Protein AF-A0A1D6G118-F1 (afdb_monomer)

Secondary structure (DSSP, 8-state):
-EEE--TT-GGG--S-HHHHHHHHHHTT--EEE--TTT-TTHHHHHHHHHHHHHHHHHHHHHHHHHHHHHHTS--

Nearest PDB structures (foldseek):
  4lwz-assembly2_C  TM=9.803E-01  e=3.523E-04  Homo sapiens
  6stf-assembly2_B  TM=9.603E-01  e=1.802E-03  Homo sapiens
  6stf-assembly4_D  TM=9.723E-01  e=3.324E-03  Homo sapiens
  6whe-assembly1_A  TM=9.816E-01  e=6.130E-03  Homo sapiens
  6stf-assembly3_C  TM=9.690E-01  e=9.218E-03  Homo sapiens

Solvent-accessible surface area (backbone atoms only — not comparable to full-atom values): 4395 Å² total; per-residue (Å²): 115,44,75,44,71,55,59,80,49,62,93,73,61,88,70,55,72,66,58,47,36,53,52,20,49,77,71,78,35,48,54,47,67,21,14,83,87,81,55,40,49,47,67,58,52,54,52,50,53,52,51,51,52,52,52,56,51,54,53,52,53,52,53,52,54,53,52,57,58,62,60,63,76,79,110

Foldseek 3Di:
DAEAEPVVVVVPDPDDLVRQQVVQVVVVHGYDYAYPVVGRCVVVVVVVVVVVVVVVVVVVVVVVVVVVVVVVVVD

pLDDT: mean 86.82, std 15.96, range [45.25, 97.94]

Structure (mmCIF, N/CA/C/O backbone):
data_AF-A0A1D6G118-F1
#
_entry.id   AF-A0A1D6G118-F1
#
loop_
_atom_site.group_PDB
_atom_site.id
_atom_site.type_symbol
_atom_site.label_atom_id
_atom_site.label_alt_id
_atom_site.label_comp_id
_atom_site.label_asym_id
_atom_site.label_entity_id
_atom_site.label_seq_id
_atom_site.pdbx_PDB_ins_code
_atom_site.Cartn_x
_atom_site.Cartn_y
_atom_site.Cartn_z
_atom_site.occupancy
_atom_site.B_iso_or_equiv
_atom_site.auth_seq_id
_atom_site.auth_comp_id
_atom_site.auth_asym_id
_atom_site.auth_atom_id
_atom_site.pdbx_PDB_model_num
ATOM 1 N N . MET A 1 1 ? -4.272 -4.680 4.725 1.00 92.50 1 MET A N 1
ATOM 2 C CA . MET A 1 1 ? -3.602 -3.943 3.639 1.00 92.50 1 MET A CA 1
ATOM 3 C C . MET A 1 1 ? -2.654 -4.899 2.934 1.00 92.50 1 MET A C 1
ATOM 5 O O . MET A 1 1 ? -1.880 -5.548 3.629 1.00 92.50 1 MET A O 1
ATOM 9 N N . LEU A 1 2 ? -2.727 -5.019 1.605 1.00 96.81 2 LEU A N 1
ATOM 10 C CA . LEU A 1 2 ? -1.768 -5.773 0.785 1.00 96.81 2 LEU A CA 1
ATOM 11 C C . LEU A 1 2 ? -0.672 -4.824 0.283 1.00 96.81 2 LEU A C 1
ATOM 13 O O . LEU A 1 2 ? -0.993 -3.754 -0.230 1.00 96.81 2 LEU A O 1
ATOM 17 N N . VAL A 1 3 ? 0.600 -5.212 0.402 1.00 97.31 3 VAL A N 1
ATOM 18 C CA . VAL A 1 3 ? 1.737 -4.377 -0.018 1.00 97.31 3 VAL A CA 1
ATOM 19 C C . VAL A 1 3 ? 2.522 -5.051 -1.134 1.00 97.31 3 VAL A C 1
ATOM 21 O O . VAL A 1 3 ? 3.098 -6.118 -0.932 1.00 97.31 3 VAL A O 1
ATOM 24 N N . GLY A 1 4 ? 2.560 -4.411 -2.302 1.00 96.88 4 GLY A N 1
ATOM 25 C CA . GLY A 1 4 ? 3.419 -4.801 -3.418 1.00 96.88 4 GLY A CA 1
ATOM 26 C C . GLY A 1 4 ? 4.751 -4.065 -3.335 1.00 96.88 4 GLY A C 1
ATOM 27 O O . GLY A 1 4 ? 4.821 -2.901 -3.714 1.00 96.88 4 GLY A O 1
ATOM 28 N N . ASN A 1 5 ? 5.791 -4.721 -2.822 1.00 97.25 5 ASN A N 1
ATOM 29 C CA . ASN A 1 5 ? 7.136 -4.141 -2.759 1.00 97.25 5 ASN A CA 1
ATOM 30 C C . ASN A 1 5 ? 7.856 -4.246 -4.119 1.00 97.25 5 ASN A C 1
ATOM 32 O O . ASN A 1 5 ? 7.515 -5.096 -4.941 1.00 97.25 5 ASN A O 1
ATOM 36 N N . LYS A 1 6 ? 8.923 -3.459 -4.292 1.00 96.19 6 LYS A N 1
ATOM 37 C CA . LYS A 1 6 ? 9.754 -3.359 -5.505 1.00 96.19 6 LYS A CA 1
ATOM 38 C C . LYS A 1 6 ? 9.053 -2.678 -6.686 1.00 96.19 6 LYS A C 1
ATOM 40 O O . LYS A 1 6 ? 9.229 -3.070 -7.840 1.00 96.19 6 LYS A O 1
ATOM 45 N N . ALA A 1 7 ? 8.235 -1.663 -6.403 1.00 95.31 7 ALA A N 1
ATOM 46 C CA . ALA A 1 7 ? 7.524 -0.893 -7.427 1.00 95.31 7 ALA A CA 1
ATOM 47 C C . ALA A 1 7 ? 8.455 -0.150 -8.415 1.00 95.31 7 ALA A C 1
ATOM 49 O O . ALA A 1 7 ? 8.016 0.246 -9.498 1.00 95.31 7 ALA A O 1
ATOM 50 N N . ASP A 1 8 ? 9.732 0.013 -8.061 1.00 96.44 8 ASP A N 1
ATOM 51 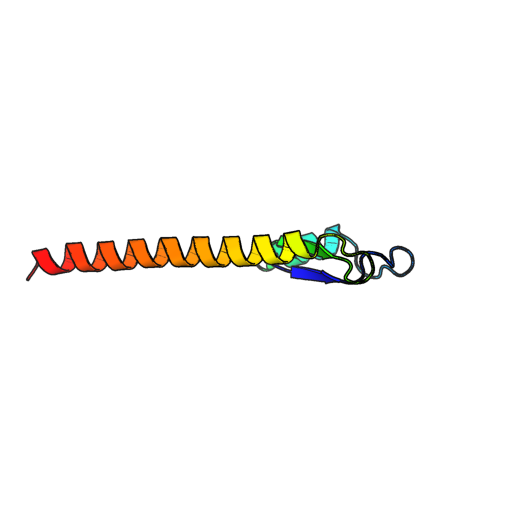C CA . ASP A 1 8 ? 10.806 0.546 -8.901 1.00 96.44 8 ASP A CA 1
ATOM 52 C C . ASP A 1 8 ? 11.105 -0.350 -10.121 1.00 96.44 8 ASP A C 1
ATOM 54 O O . ASP A 1 8 ? 11.397 0.154 -11.208 1.00 96.44 8 ASP A O 1
ATOM 58 N N . LEU A 1 9 ? 10.924 -1.672 -10.006 1.00 95.44 9 LEU A N 1
ATOM 59 C CA . LEU A 1 9 ? 11.195 -2.645 -11.072 1.00 95.44 9 LEU A CA 1
ATOM 60 C C . LEU A 1 9 ? 10.045 -2.762 -12.087 1.00 95.44 9 LEU A C 1
ATOM 62 O O . LEU A 1 9 ? 9.581 -3.857 -12.409 1.00 95.44 9 LEU A O 1
ATOM 66 N N . ARG A 1 10 ? 9.587 -1.634 -12.644 1.00 91.69 10 ARG A N 1
ATOM 67 C CA . ARG A 1 10 ? 8.437 -1.591 -13.571 1.00 91.69 10 ARG A CA 1
ATOM 68 C C . ARG A 1 10 ? 8.600 -2.494 -14.795 1.00 91.69 10 ARG A C 1
ATOM 70 O O . ARG A 1 10 ? 7.626 -3.088 -15.244 1.00 91.69 10 ARG A O 1
ATOM 77 N N . HIS A 1 11 ? 9.820 -2.618 -15.312 1.00 93.00 11 HIS A N 1
ATOM 78 C CA . HIS A 1 11 ? 10.124 -3.441 -16.487 1.00 93.00 11 HIS A CA 1
ATOM 79 C C . HIS A 1 11 ? 10.100 -4.952 -16.213 1.00 93.00 11 HIS A C 1
ATOM 81 O O . HIS A 1 11 ? 10.017 -5.734 -17.152 1.00 93.00 11 HIS A O 1
ATOM 87 N N . LEU A 1 12 ? 10.157 -5.364 -14.943 1.00 95.38 12 LEU A N 1
ATOM 88 C CA . LEU A 1 12 ? 10.096 -6.766 -14.511 1.00 95.38 12 LEU A CA 1
ATOM 89 C C . LEU A 1 12 ? 8.774 -7.077 -13.795 1.00 95.38 12 LEU A C 1
ATOM 91 O O . LEU A 1 12 ? 8.680 -8.021 -13.008 1.00 95.38 12 LEU A O 1
ATOM 95 N N . ARG A 1 13 ? 7.748 -6.254 -14.033 1.00 95.88 13 ARG A N 1
ATOM 96 C CA . ARG A 1 13 ? 6.448 -6.380 -13.385 1.00 95.88 13 ARG A CA 1
ATOM 97 C C . ARG A 1 13 ? 5.746 -7.657 -13.843 1.00 95.88 13 ARG A C 1
ATOM 99 O O . ARG A 1 13 ? 5.386 -7.791 -15.006 1.00 95.88 13 ARG A O 1
ATOM 106 N N . ALA A 1 14 ? 5.499 -8.552 -12.890 1.00 96.56 14 ALA A N 1
ATOM 107 C CA . ALA A 1 14 ? 4.731 -9.779 -13.109 1.00 96.56 14 ALA A CA 1
ATOM 108 C C . ALA A 1 14 ? 3.243 -9.645 -12.740 1.00 96.56 14 ALA A C 1
ATOM 110 O O . ALA A 1 14 ? 2.434 -10.455 -13.175 1.00 96.56 14 ALA A O 1
ATOM 111 N N . VAL A 1 15 ? 2.884 -8.646 -11.925 1.00 96.69 15 VAL A N 1
ATOM 112 C CA . VAL A 1 15 ? 1.518 -8.438 -11.420 1.00 96.69 15 VAL A CA 1
ATOM 113 C C . VAL A 1 15 ? 1.072 -7.018 -11.748 1.00 96.69 15 VAL A C 1
ATOM 115 O O . VAL A 1 15 ? 1.776 -6.048 -11.434 1.00 96.69 15 VAL A O 1
ATOM 118 N N . SER A 1 16 ? -0.084 -6.887 -12.396 1.00 96.44 16 SER A N 1
ATOM 119 C CA . SER A 1 16 ? -0.644 -5.579 -12.720 1.00 96.44 16 SER A CA 1
ATOM 120 C C . SER A 1 16 ? -1.265 -4.920 -11.474 1.00 96.44 16 SER A C 1
ATOM 122 O O . SER A 1 16 ? -1.685 -5.619 -10.543 1.00 96.44 16 SER A O 1
ATOM 124 N N . PRO A 1 17 ? -1.331 -3.577 -11.411 1.00 94.69 17 PRO A N 1
ATOM 125 C CA . PRO A 1 17 ? -2.023 -2.883 -10.325 1.00 94.69 17 PRO A CA 1
ATOM 126 C C . PRO A 1 17 ? -3.495 -3.300 -10.192 1.00 94.69 17 PRO A C 1
ATOM 128 O O . PRO A 1 17 ? -4.011 -3.393 -9.079 1.00 94.69 17 PRO A O 1
ATOM 131 N N . GLU A 1 18 ? -4.159 -3.586 -11.313 1.00 96.88 18 GLU A N 1
ATOM 132 C CA . GLU A 1 18 ? -5.558 -4.015 -11.367 1.00 96.88 18 GLU A CA 1
ATOM 133 C C . GLU A 1 18 ? -5.743 -5.397 -10.730 1.00 96.88 18 GLU A C 1
ATOM 135 O O . GLU A 1 18 ? -6.650 -5.577 -9.916 1.00 96.88 18 GLU A O 1
ATOM 140 N N . ASP A 1 19 ? -4.851 -6.348 -11.020 1.00 97.44 19 ASP A N 1
ATOM 141 C CA . ASP A 1 19 ? -4.881 -7.687 -10.422 1.00 97.44 19 ASP A CA 1
ATOM 142 C C . ASP A 1 19 ? -4.646 -7.636 -8.910 1.00 97.44 19 ASP A C 1
ATOM 144 O O . ASP A 1 19 ? -5.351 -8.294 -8.135 1.00 97.44 19 ASP A O 1
ATOM 148 N N . ALA A 1 20 ? -3.681 -6.820 -8.473 1.00 97.19 20 ALA A N 1
ATOM 149 C CA . ALA A 1 20 ? -3.395 -6.612 -7.058 1.00 97.19 20 ALA A CA 1
ATOM 150 C C . ALA A 1 20 ? -4.590 -5.975 -6.327 1.00 97.19 20 ALA A C 1
ATOM 152 O O . ALA A 1 20 ? -4.942 -6.407 -5.224 1.00 97.19 20 ALA A O 1
ATOM 153 N N . ALA A 1 21 ? -5.246 -4.993 -6.954 1.00 96.50 21 ALA A N 1
ATOM 154 C CA . ALA A 1 21 ? -6.438 -4.347 -6.419 1.00 96.50 21 ALA A CA 1
ATOM 155 C C . ALA A 1 21 ? -7.624 -5.318 -6.340 1.00 96.50 21 ALA A C 1
ATOM 157 O O . ALA A 1 21 ? -8.271 -5.412 -5.295 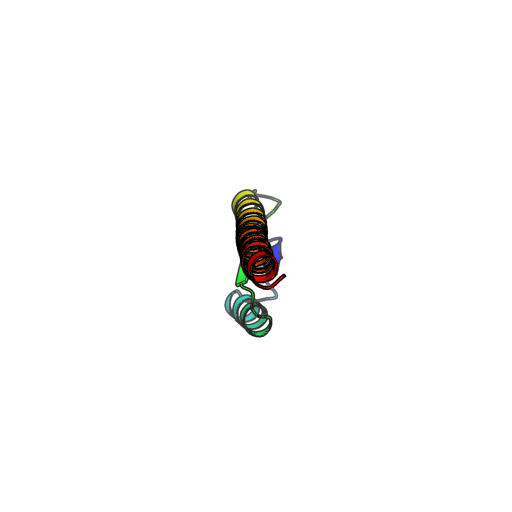1.00 96.50 21 ALA A O 1
ATOM 158 N N . ALA A 1 22 ? -7.872 -6.093 -7.399 1.00 97.62 22 ALA A N 1
ATOM 159 C CA . ALA A 1 22 ? -8.931 -7.095 -7.428 1.00 97.62 22 ALA A CA 1
ATOM 160 C C . ALA A 1 22 ? -8.704 -8.180 -6.365 1.00 97.62 22 ALA A C 1
ATOM 162 O O . ALA A 1 22 ? -9.643 -8.585 -5.678 1.00 97.62 22 ALA A O 1
ATOM 163 N N . PHE A 1 23 ? -7.460 -8.636 -6.187 1.00 97.75 23 PHE A N 1
ATOM 164 C CA . PHE A 1 23 ? -7.109 -9.567 -5.119 1.00 97.75 23 PHE A CA 1
ATOM 165 C C . PHE A 1 23 ? -7.380 -8.960 -3.742 1.00 97.75 23 PHE A C 1
ATOM 167 O O . PHE A 1 23 ? -8.075 -9.570 -2.931 1.00 97.75 23 PHE A O 1
ATOM 174 N N . ALA A 1 24 ? -6.895 -7.746 -3.481 1.00 97.12 24 ALA A N 1
ATOM 175 C CA . ALA A 1 24 ? -7.106 -7.085 -2.201 1.00 97.12 24 ALA A CA 1
ATOM 176 C C . ALA A 1 24 ? -8.604 -6.910 -1.888 1.00 97.12 24 ALA A C 1
ATOM 178 O O . ALA A 1 24 ? -9.040 -7.255 -0.787 1.00 97.12 24 ALA A O 1
ATOM 179 N N . GLN A 1 25 ? -9.398 -6.476 -2.872 1.00 96.12 25 GLN A N 1
ATOM 180 C CA . GLN A 1 25 ? -10.838 -6.277 -2.724 1.00 96.12 25 GLN A CA 1
ATOM 181 C C . GLN A 1 25 ? -11.566 -7.578 -2.366 1.00 96.12 25 GLN A C 1
ATOM 183 O O . GLN A 1 25 ? -12.394 -7.576 -1.455 1.00 96.12 25 GLN A O 1
ATOM 188 N N . ARG A 1 26 ? -11.222 -8.703 -3.013 1.00 97.25 26 ARG A N 1
ATOM 189 C CA . ARG A 1 26 ? -11.787 -10.025 -2.677 1.00 97.25 26 ARG A CA 1
ATOM 190 C C . ARG A 1 26 ? -11.522 -10.436 -1.229 1.00 97.25 26 ARG A C 1
ATOM 192 O O . ARG A 1 26 ? -12.332 -11.144 -0.642 1.00 97.25 26 ARG A O 1
ATOM 199 N N . HIS A 1 27 ? -10.416 -9.979 -0.649 1.00 95.81 27 HIS A N 1
ATOM 200 C CA . HIS A 1 27 ? -10.047 -10.242 0.742 1.00 95.81 27 HIS A CA 1
ATOM 201 C C . HIS A 1 27 ? -10.472 -9.123 1.711 1.00 95.81 27 HIS A C 1
ATOM 203 O O . HIS A 1 27 ? -10.026 -9.104 2.858 1.00 95.81 27 HIS A O 1
ATOM 209 N N . GLY A 1 28 ? -11.323 -8.186 1.275 1.00 94.31 28 GLY A N 1
ATOM 210 C CA . GLY A 1 28 ? -11.821 -7.100 2.124 1.00 94.31 28 GLY A CA 1
ATOM 211 C C . GLY A 1 28 ? -10.736 -6.104 2.536 1.00 94.31 28 GLY A C 1
ATOM 212 O O . GLY A 1 28 ? -10.807 -5.501 3.605 1.00 94.31 28 GLY A O 1
ATOM 213 N N . THR A 1 29 ? -9.696 -5.944 1.718 1.00 94.81 29 THR A N 1
ATOM 214 C CA . THR A 1 29 ? -8.613 -4.992 1.961 1.00 94.81 29 THR A CA 1
ATOM 215 C C . THR A 1 29 ? -8.265 -4.208 0.694 1.00 94.81 29 THR A C 1
ATOM 217 O O . THR A 1 29 ? -8.891 -4.370 -0.346 1.00 94.81 29 THR A O 1
ATOM 220 N N . PHE A 1 30 ? -7.287 -3.313 0.777 1.00 93.25 30 PHE A N 1
ATOM 221 C CA . PHE A 1 30 ? -6.795 -2.512 -0.346 1.00 93.25 30 PHE A CA 1
ATOM 222 C C . PHE A 1 30 ? -5.310 -2.803 -0.568 1.00 93.25 30 PHE A C 1
ATOM 224 O O . PHE A 1 30 ? -4.607 -3.254 0.347 1.00 93.25 30 PHE A O 1
ATOM 231 N N . SER A 1 31 ? -4.851 -2.560 -1.790 1.00 96.62 31 SER A N 1
ATOM 232 C CA . SER A 1 31 ? -3.459 -2.707 -2.199 1.00 96.62 31 SER A CA 1
ATOM 233 C C . SER A 1 31 ? -2.728 -1.364 -2.169 1.00 96.62 31 SER A C 1
ATOM 235 O O . SER A 1 31 ? -3.300 -0.330 -2.512 1.00 96.62 31 SER A O 1
ATOM 237 N N . MET A 1 32 ? -1.446 -1.384 -1.815 1.00 97.44 32 MET A N 1
ATOM 238 C CA . MET A 1 32 ? -0.532 -0.252 -1.961 1.00 97.44 32 MET A CA 1
ATOM 239 C C . MET A 1 32 ? 0.801 -0.746 -2.522 1.00 97.44 32 MET A C 1
ATOM 241 O O . MET A 1 32 ? 1.364 -1.722 -2.030 1.00 97.44 32 MET A O 1
ATOM 245 N N . GLU A 1 33 ? 1.310 -0.071 -3.548 1.00 97.50 33 GLU A N 1
ATOM 246 C CA . GLU A 1 33 ? 2.640 -0.352 -4.087 1.00 97.50 33 GLU A CA 1
ATOM 247 C C . GLU A 1 33 ? 3.689 0.494 -3.378 1.00 97.50 33 GLU A C 1
ATOM 249 O O . GLU A 1 33 ? 3.500 1.700 -3.184 1.00 97.50 33 GLU A O 1
ATOM 254 N N . THR A 1 34 ? 4.795 -0.139 -3.005 1.00 97.94 34 THR A N 1
ATOM 255 C CA . THR A 1 34 ? 5.915 0.489 -2.312 1.00 97.94 34 THR A CA 1
ATOM 256 C C . THR A 1 34 ? 7.232 0.117 -2.978 1.00 97.94 34 THR A C 1
ATOM 258 O O . THR A 1 34 ? 7.364 -0.912 -3.646 1.00 97.94 34 THR A O 1
ATOM 261 N N . SER A 1 35 ? 8.238 0.957 -2.784 1.00 97.25 35 SER A N 1
ATOM 262 C CA . SER A 1 35 ? 9.614 0.612 -3.105 1.00 97.25 35 SER A CA 1
ATOM 263 C C . SER A 1 35 ? 10.486 0.963 -1.914 1.00 97.25 35 SER A C 1
ATOM 265 O O . SER A 1 35 ? 10.587 2.113 -1.493 1.00 97.25 35 SER A O 1
ATOM 267 N N . ALA A 1 36 ? 11.096 -0.070 -1.337 1.00 96.50 36 ALA A N 1
ATOM 268 C CA . ALA A 1 36 ? 12.086 0.110 -0.286 1.00 96.50 36 ALA A CA 1
ATOM 269 C C . ALA A 1 36 ? 13.387 0.735 -0.823 1.00 96.50 36 ALA A C 1
ATOM 271 O O . ALA A 1 36 ? 14.135 1.311 -0.041 1.00 96.50 36 ALA A O 1
ATOM 272 N N . LEU A 1 37 ? 13.651 0.622 -2.133 1.00 96.38 37 LEU A N 1
ATOM 273 C CA . LEU A 1 37 ? 14.865 1.136 -2.767 1.00 96.38 37 LEU A CA 1
ATOM 274 C C . LEU A 1 37 ? 14.852 2.665 -2.874 1.00 96.38 37 LEU A C 1
ATOM 276 O O . LEU A 1 37 ? 15.846 3.305 -2.550 1.00 96.38 37 LEU A O 1
ATOM 280 N N . ASP A 1 38 ? 13.734 3.239 -3.321 1.00 96.06 38 ASP A N 1
ATOM 281 C CA . ASP A 1 38 ? 13.579 4.687 -3.543 1.00 96.06 38 ASP A CA 1
ATOM 282 C C . ASP A 1 38 ? 12.658 5.364 -2.507 1.00 96.06 38 ASP A C 1
ATOM 284 O O . ASP A 1 38 ? 12.279 6.523 -2.664 1.00 96.06 38 ASP A O 1
ATOM 288 N N . ALA A 1 39 ? 12.300 4.634 -1.444 1.00 96.19 39 ALA A N 1
ATOM 289 C CA . ALA A 1 39 ? 11.391 5.045 -0.374 1.00 96.19 39 ALA A CA 1
ATOM 290 C C . ALA A 1 39 ? 9.953 5.393 -0.819 1.00 96.19 39 ALA A C 1
ATOM 292 O O . ALA A 1 39 ? 9.176 5.951 -0.034 1.00 96.19 39 ALA A O 1
ATOM 293 N N . THR A 1 40 ? 9.537 5.017 -2.034 1.00 97.69 40 THR A N 1
ATOM 294 C CA . THR A 1 40 ? 8.176 5.275 -2.520 1.00 97.69 40 THR A CA 1
ATOM 295 C C . THR A 1 40 ? 7.132 4.605 -1.630 1.00 97.69 40 THR A C 1
ATOM 297 O O . THR A 1 40 ? 7.127 3.385 -1.449 1.00 97.69 40 THR A O 1
ATOM 300 N N . ASN A 1 41 ? 6.203 5.415 -1.112 1.00 96.81 41 ASN A N 1
ATOM 301 C CA . ASN A 1 41 ? 5.041 5.018 -0.304 1.00 96.81 41 ASN A CA 1
ATOM 302 C C . ASN A 1 41 ? 5.346 4.223 0.979 1.00 96.81 41 ASN A C 1
ATOM 304 O O . ASN A 1 41 ? 4.405 3.763 1.62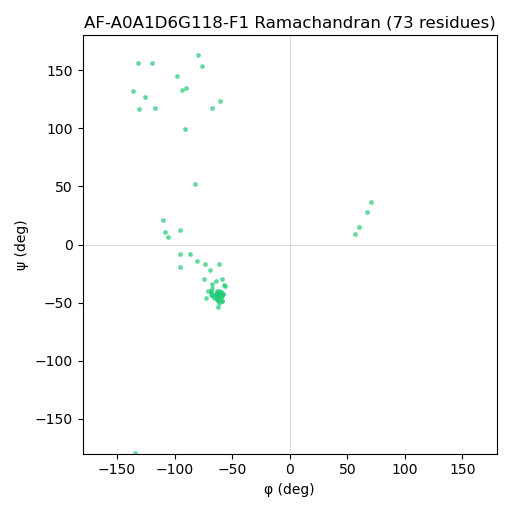3 1.00 96.81 41 ASN A O 1
ATOM 308 N N . VAL A 1 42 ? 6.609 4.085 1.397 1.00 97.25 42 VAL A N 1
ATOM 309 C CA . VAL A 1 42 ? 6.966 3.324 2.606 1.00 97.25 42 VAL A CA 1
ATOM 310 C C . VAL A 1 42 ? 6.330 3.958 3.843 1.00 97.25 42 VAL A C 1
ATOM 312 O O . VAL A 1 42 ? 5.574 3.299 4.552 1.00 97.25 42 VAL A O 1
ATOM 315 N N . GLU A 1 43 ? 6.547 5.256 4.060 1.00 97.69 43 GLU A N 1
ATOM 316 C CA . GLU A 1 43 ? 5.969 5.982 5.200 1.00 97.69 43 GLU A CA 1
ATOM 317 C C . GLU A 1 43 ? 4.435 5.956 5.178 1.00 97.69 43 GLU A C 1
ATOM 319 O O . GLU A 1 43 ? 3.791 5.666 6.187 1.00 97.69 43 GLU A O 1
ATOM 324 N N . ARG A 1 44 ? 3.842 6.169 3.998 1.00 97.38 44 ARG A N 1
ATOM 325 C CA . ARG A 1 44 ? 2.386 6.135 3.807 1.00 97.38 44 ARG A CA 1
ATOM 326 C C . ARG A 1 44 ? 1.795 4.768 4.143 1.00 97.38 44 ARG A C 1
ATOM 328 O O . ARG A 1 44 ? 0.739 4.715 4.767 1.00 97.38 44 ARG A O 1
ATOM 335 N N . ALA A 1 45 ? 2.468 3.682 3.766 1.00 96.81 45 ALA A N 1
ATOM 336 C CA . ALA A 1 45 ? 2.036 2.325 4.081 1.00 96.81 45 ALA A CA 1
ATOM 337 C C . ALA A 1 45 ? 2.003 2.095 5.599 1.00 96.81 45 ALA A C 1
ATOM 339 O O . ALA A 1 45 ? 0.992 1.639 6.135 1.00 96.81 45 ALA A O 1
ATOM 340 N N . PHE A 1 46 ? 3.073 2.461 6.310 1.00 96.50 46 PHE A N 1
ATOM 341 C CA . PHE A 1 46 ? 3.118 2.328 7.769 1.00 96.50 46 PHE A CA 1
ATOM 342 C C . PHE A 1 46 ? 2.064 3.198 8.463 1.00 96.50 46 PHE A C 1
ATOM 344 O O . PHE A 1 46 ? 1.325 2.695 9.312 1.00 96.50 46 PHE A O 1
ATOM 351 N N . ALA A 1 47 ? 1.947 4.470 8.075 1.00 97.19 47 ALA A N 1
ATOM 352 C CA . ALA A 1 47 ? 0.960 5.387 8.638 1.00 97.19 47 ALA A CA 1
ATOM 353 C C . ALA A 1 47 ? -0.474 4.865 8.457 1.00 97.19 47 ALA A C 1
ATOM 355 O O . ALA A 1 47 ? -1.270 4.895 9.395 1.00 97.19 47 ALA A O 1
ATOM 356 N N . GLU A 1 48 ? -0.797 4.330 7.280 1.00 95.69 48 GLU A N 1
ATOM 357 C CA . GLU A 1 48 ? -2.131 3.820 6.975 1.00 95.69 48 GLU A CA 1
ATOM 358 C C . GLU A 1 48 ? -2.477 2.559 7.782 1.00 95.69 48 GLU A C 1
ATOM 360 O O . GLU A 1 48 ? -3.585 2.448 8.311 1.00 95.69 48 GLU A O 1
ATOM 365 N N . VAL A 1 49 ? -1.527 1.635 7.956 1.00 94.69 49 VAL A N 1
ATOM 366 C CA . VAL A 1 49 ? -1.725 0.453 8.816 1.00 94.69 49 VAL A CA 1
ATOM 367 C C . VAL A 1 49 ? -1.978 0.870 10.260 1.00 94.69 49 VAL A C 1
ATOM 369 O O . VAL A 1 49 ? -2.934 0.396 10.877 1.00 94.69 49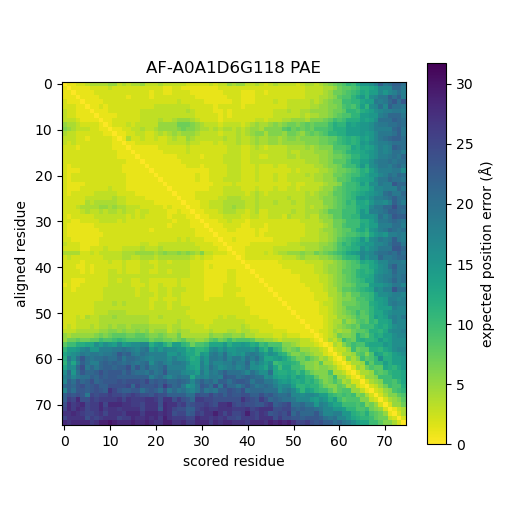 VAL A O 1
ATOM 372 N N . LEU A 1 50 ? -1.164 1.785 10.792 1.00 95.56 50 LEU A N 1
ATOM 373 C CA . LEU A 1 50 ? -1.325 2.285 12.157 1.00 95.56 50 LEU A CA 1
ATOM 374 C C . LEU A 1 50 ? -2.672 2.990 12.340 1.00 95.56 50 LEU A C 1
ATOM 376 O O . LEU A 1 50 ? -3.377 2.725 13.315 1.00 95.56 50 LEU A O 1
ATOM 380 N N . ARG A 1 51 ? -3.074 3.823 11.374 1.00 93.88 51 ARG A N 1
ATOM 381 C CA . ARG A 1 51 ? -4.373 4.503 11.366 1.00 93.88 51 ARG A CA 1
ATOM 382 C C . ARG A 1 51 ? -5.532 3.506 11.423 1.00 93.88 51 ARG A C 1
ATOM 384 O O . ARG A 1 51 ? -6.485 3.717 12.172 1.00 93.88 51 ARG A O 1
ATOM 391 N N . GLN A 1 52 ? -5.456 2.413 10.664 1.00 90.81 52 GLN A N 1
ATOM 392 C CA . GLN A 1 52 ? -6.496 1.380 10.650 1.00 90.81 52 GLN A CA 1
ATOM 393 C C . GLN A 1 52 ? -6.573 0.609 11.964 1.00 90.81 52 GLN A C 1
ATOM 395 O O . GLN A 1 52 ? -7.672 0.405 12.482 1.00 90.81 52 GLN A O 1
ATOM 400 N N . ILE A 1 53 ? -5.424 0.231 12.531 1.00 91.44 53 ILE A N 1
ATOM 401 C CA . ILE A 1 53 ? -5.366 -0.417 13.846 1.00 91.44 53 ILE A CA 1
ATOM 402 C C . ILE A 1 53 ? -5.988 0.501 14.900 1.00 91.44 53 ILE A C 1
ATOM 404 O O . ILE A 1 53 ? -6.869 0.069 15.642 1.00 91.44 53 ILE A O 1
ATOM 408 N N . TYR A 1 54 ? -5.589 1.774 14.929 1.00 92.50 54 TYR A N 1
ATOM 409 C CA . TYR A 1 54 ? -6.115 2.747 15.880 1.00 92.50 54 TYR A CA 1
ATOM 410 C C . TYR A 1 54 ? -7.633 2.919 15.752 1.00 92.50 54 TYR A C 1
ATOM 412 O O . TYR A 1 54 ? -8.343 2.867 16.753 1.00 92.50 54 TYR A O 1
ATOM 420 N N . HIS A 1 55 ? -8.147 3.045 14.525 1.00 89.44 55 HIS A N 1
ATOM 421 C CA . HIS A 1 55 ? -9.582 3.160 14.276 1.00 89.44 55 HIS A CA 1
ATOM 422 C C . HIS A 1 55 ? -10.352 1.943 14.811 1.00 89.44 55 HIS A C 1
ATOM 424 O O . HIS A 1 55 ? -11.322 2.097 15.551 1.00 89.44 55 HIS A O 1
ATOM 430 N N . VAL A 1 56 ? -9.904 0.722 14.501 1.00 87.88 56 VAL A N 1
ATOM 431 C CA . VAL A 1 56 ? -10.561 -0.509 14.977 1.00 87.88 56 VAL A CA 1
ATOM 432 C C . VAL A 1 56 ? -10.513 -0.621 16.503 1.00 87.88 56 VAL A C 1
ATOM 434 O O . VAL A 1 56 ? -11.506 -0.999 17.126 1.00 87.88 56 VAL A O 1
ATOM 437 N N . MET A 1 57 ? -9.379 -0.285 17.117 1.00 85.00 57 MET A N 1
ATOM 438 C CA . MET A 1 57 ? -9.216 -0.337 18.571 1.00 85.00 57 MET A CA 1
ATOM 439 C C . MET A 1 57 ? -10.069 0.717 19.288 1.00 85.00 57 MET A C 1
ATOM 441 O O . MET A 1 57 ? -10.690 0.400 20.302 1.00 85.00 57 MET A O 1
ATOM 445 N N . GLY A 1 58 ? -10.163 1.932 18.741 1.00 77.06 58 GLY A N 1
ATOM 446 C CA . GLY A 1 58 ? -11.009 2.998 19.281 1.00 77.06 58 GLY A CA 1
ATOM 447 C C . GLY A 1 58 ? -12.493 2.622 19.298 1.00 77.06 58 GLY A C 1
ATOM 448 O O . GLY A 1 58 ? -13.160 2.789 20.318 1.00 77.06 58 GLY A O 1
ATOM 449 N N . HIS A 1 59 ? -13.000 2.026 18.212 1.00 68.25 59 HIS A N 1
ATOM 450 C CA . HIS A 1 59 ? -14.386 1.539 18.154 1.00 68.25 59 HIS A CA 1
ATOM 451 C C . HIS A 1 59 ? -14.657 0.417 19.159 1.00 68.25 59 HIS A C 1
ATOM 453 O O . HIS A 1 59 ? -15.651 0.469 19.882 1.00 68.25 59 HIS A O 1
ATOM 459 N N . LYS A 1 60 ? -13.753 -0.567 19.271 1.00 65.38 60 LYS A N 1
ATOM 460 C CA . LYS A 1 60 ? -13.898 -1.660 20.250 1.00 65.38 60 LYS A CA 1
ATOM 461 C C . LYS A 1 60 ? -13.944 -1.146 21.689 1.00 65.38 60 LYS A C 1
ATOM 463 O O . LYS A 1 60 ? -14.755 -1.629 22.476 1.00 65.38 60 LYS A O 1
ATOM 468 N N . PHE A 1 61 ? -13.112 -0.163 22.028 1.00 65.81 61 PHE A N 1
ATOM 469 C CA . PHE A 1 61 ? -13.094 0.425 23.367 1.00 65.81 61 PHE A CA 1
ATOM 470 C C . PHE A 1 61 ? -14.422 1.118 23.718 1.00 65.81 61 PHE A C 1
ATOM 472 O O . PHE A 1 61 ? -14.930 0.963 24.832 1.00 65.81 61 PHE A O 1
ATOM 479 N N . PHE A 1 62 ? -15.027 1.823 22.755 1.00 60.34 62 PHE A N 1
ATOM 480 C CA . PHE A 1 62 ? -16.325 2.469 22.948 1.00 60.34 62 PHE A CA 1
ATOM 481 C C . PHE A 1 62 ? -17.465 1.453 23.117 1.00 60.34 62 PHE A C 1
ATOM 483 O O . PHE A 1 62 ? -18.279 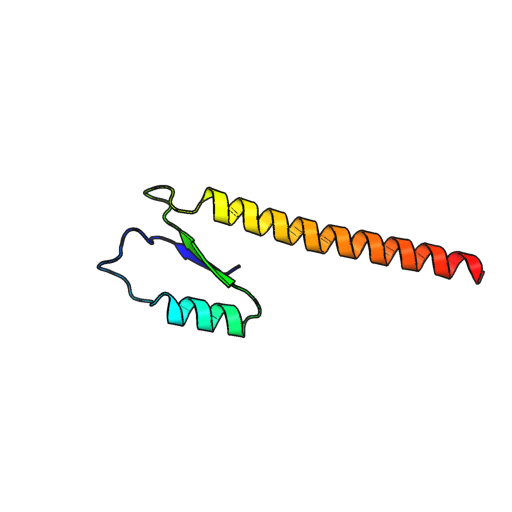1.592 24.030 1.00 60.34 62 PHE A O 1
ATOM 490 N N . THR A 1 63 ? -17.506 0.393 22.301 1.00 60.28 63 THR A N 1
ATOM 491 C CA . THR A 1 63 ? -18.532 -0.659 22.419 1.00 60.28 63 THR A CA 1
ATOM 492 C C . THR A 1 63 ? -18.450 -1.395 23.754 1.00 60.28 63 THR A C 1
ATOM 494 O O . THR A 1 63 ? -19.479 -1.643 24.382 1.00 60.28 63 THR A O 1
ATOM 497 N N . ILE A 1 64 ? -17.237 -1.710 24.217 1.00 61.38 64 ILE A N 1
ATOM 498 C CA . ILE A 1 64 ? -17.032 -2.365 25.512 1.00 61.38 64 ILE A CA 1
ATOM 499 C C . ILE A 1 64 ? -17.514 -1.452 26.648 1.00 61.38 64 ILE A C 1
ATOM 501 O O . ILE A 1 64 ? -18.293 -1.895 27.489 1.00 61.38 64 ILE A O 1
ATOM 505 N N . SER A 1 65 ? -17.142 -0.168 26.633 1.00 65.69 65 SER A N 1
ATOM 506 C CA . SER A 1 65 ? -17.604 0.797 27.642 1.00 65.69 65 SER A CA 1
ATOM 507 C C . SER A 1 65 ? -19.132 0.951 27.665 1.00 65.69 65 SER A C 1
ATOM 509 O O . SER A 1 65 ? -19.717 0.985 28.742 1.00 65.69 65 SER A O 1
ATOM 511 N N . HIS A 1 66 ? -19.798 0.983 26.504 1.00 58.22 66 HIS A N 1
ATOM 512 C CA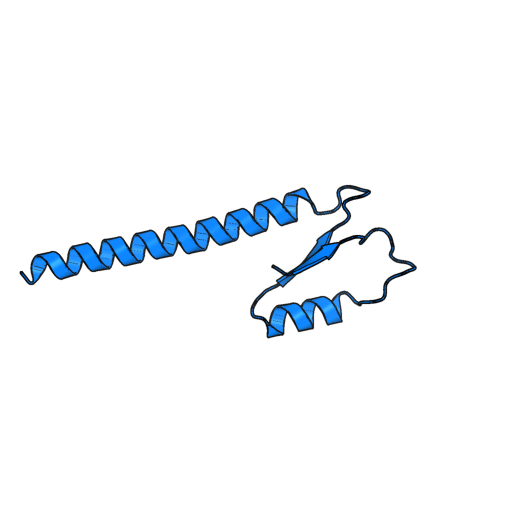 . HIS A 1 66 ? -21.265 1.062 26.430 1.00 58.22 66 HIS A CA 1
ATOM 513 C C . HIS A 1 66 ? -21.943 -0.221 26.955 1.00 58.22 66 HIS A C 1
ATOM 515 O O . HIS A 1 66 ? -22.968 -0.158 27.632 1.00 58.22 66 HIS A O 1
ATOM 521 N N . CYS A 1 67 ? -21.362 -1.395 26.688 1.00 56.56 67 CYS A N 1
ATOM 522 C CA . CYS A 1 67 ? -21.873 -2.6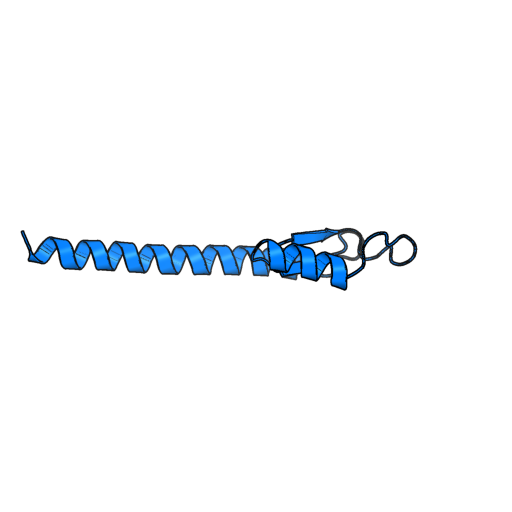62 27.215 1.00 56.56 67 CYS A CA 1
ATOM 523 C C . CYS A 1 67 ? -21.811 -2.700 28.753 1.00 56.56 67 CYS A C 1
ATOM 525 O O . CYS A 1 67 ? -22.790 -3.079 29.399 1.00 56.56 67 CYS A O 1
ATOM 527 N N . PHE A 1 68 ? -20.703 -2.238 29.344 1.00 58.31 68 PHE A N 1
ATOM 528 C CA . PHE A 1 68 ? -20.542 -2.177 30.800 1.00 58.31 68 PHE A CA 1
ATOM 529 C C . PHE A 1 68 ? -21.464 -1.155 31.471 1.00 58.31 68 PHE A C 1
ATOM 531 O O . PHE A 1 68 ? -21.944 -1.412 32.572 1.00 58.31 68 PHE A O 1
ATOM 538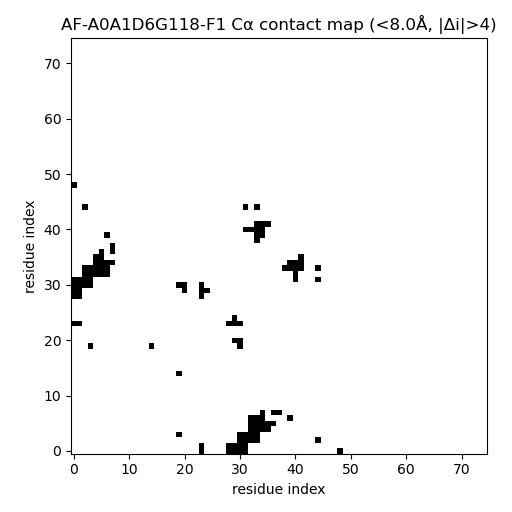 N N . THR A 1 69 ? -21.761 -0.021 30.827 1.00 57.38 69 THR A N 1
ATOM 539 C CA . THR A 1 69 ? -22.681 0.954 31.425 1.00 57.38 69 THR A CA 1
ATOM 540 C C . THR A 1 69 ? -24.117 0.453 31.430 1.00 57.38 69 THR A C 1
ATOM 542 O O . THR A 1 69 ? -24.778 0.632 32.440 1.00 57.38 69 THR A O 1
ATOM 545 N N . HIS A 1 70 ? -24.606 -0.221 30.384 1.00 56.62 70 HIS A N 1
ATOM 546 C CA . HIS A 1 70 ? -25.992 -0.719 30.356 1.00 56.62 70 HIS A CA 1
ATOM 547 C C . HIS A 1 70 ? -26.245 -1.948 31.240 1.00 56.62 70 HIS A C 1
ATOM 549 O O . HIS A 1 70 ? -27.357 -2.118 31.736 1.00 56.62 70 HIS A O 1
ATOM 555 N N . SER A 1 71 ? -25.240 -2.798 31.461 1.00 53.97 71 SER A N 1
ATOM 556 C CA . SER A 1 71 ? -25.392 -4.000 32.295 1.00 53.97 71 SER A CA 1
ATOM 557 C C . SER A 1 71 ? -25.306 -3.725 33.804 1.00 53.97 71 SER A C 1
ATOM 559 O O . SER A 1 71 ? -25.756 -4.554 34.587 1.00 53.97 71 SER A O 1
ATOM 561 N N . ALA A 1 72 ? -24.821 -2.548 34.216 1.00 54.44 72 ALA A N 1
ATOM 562 C CA . ALA A 1 72 ? -24.772 -2.130 35.621 1.00 54.44 72 ALA A CA 1
ATOM 563 C C . ALA A 1 72 ? -26.058 -1.446 36.134 1.00 54.44 72 ALA A C 1
ATOM 565 O O . ALA A 1 72 ? -26.160 -1.200 37.327 1.00 54.44 72 ALA A O 1
ATOM 566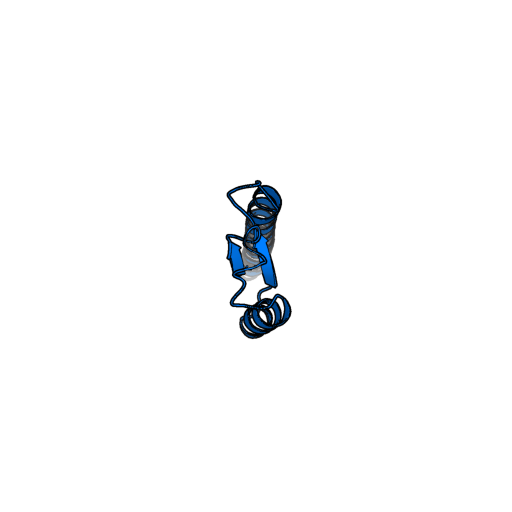 N N . TRP A 1 73 ? -27.028 -1.131 35.264 1.00 53.38 73 TRP A N 1
ATOM 567 C CA . TRP A 1 73 ? -28.334 -0.578 35.675 1.00 53.38 73 TRP A CA 1
ATOM 568 C C . TRP A 1 73 ? -29.435 -1.640 35.820 1.00 53.38 73 TRP A C 1
ATOM 570 O O . TRP A 1 73 ? -30.531 -1.321 36.272 1.00 53.38 73 TRP A O 1
ATOM 580 N N . TYR A 1 74 ? -29.165 -2.883 35.408 1.00 50.81 74 TYR A N 1
ATOM 581 C CA . TYR A 1 74 ? -30.099 -4.017 35.497 1.00 50.81 74 TYR A CA 1
ATOM 582 C C . TYR A 1 74 ? -29.742 -5.023 36.609 1.00 50.81 74 TYR A C 1
ATOM 584 O O . TYR A 1 74 ? -30.387 -6.067 36.715 1.00 50.81 74 TYR A O 1
ATOM 592 N N . LEU A 1 75 ? -28.745 -4.700 37.438 1.00 45.25 75 LEU A N 1
ATOM 593 C CA . LEU A 1 75 ? -28.404 -5.357 38.704 1.00 45.25 75 LEU A CA 1
ATOM 594 C C . LEU A 1 75 ? -28.501 -4.323 39.827 1.00 45.25 75 LEU A C 1
ATOM 596 O O . LEU A 1 75 ? -28.939 -4.714 40.930 1.00 45.25 75 LEU A O 1
#

InterPro domains:
  IPR001806 Small GTPase [PF00071] (1-54)
  IPR027417 P-loop containing nucleoside triphosphate hydrolase [G3DSA:3.40.50.300] (1-57)
  IPR027417 P-loop containing nucleoside triphosphate hydrolase [SSF52540] (1-62)
  IPR050209 Membrane trafficking Rab GTPases [PTHR47979] (1-58)

Mean predicted aligned error: 7.87 Å

Radius of gyration: 19.1 Å; Cα contacts (8 Å, |Δi|>4): 57; chains: 1; bounding box: 45×16×55 Å

Organism: Zea mays (NCBI:txid4577)

Sequence (75 aa):
MLVGNKADLRHLRAVSPEDAAAFAQRHGTFSMETSALDATNVERAFAEVLRQIYHVMGHKFFTISHCFTHSAWYL